Protein AF-A0A2E2WP51-F1 (afdb_monomer_lite)

Radius of gyration: 10.05 Å; chains: 1; bounding box: 25×21×22 Å

Secondary structure (DSSP, 8-state):
--TT--GGG-TT--HHHHHHHHHH--SSHHHHTTSTT--HHHHHHHHHHHHHTT---

pLDDT: mean 90.18, std 9.21, range [50.53, 96.12]

Foldseek 3Di:
DDQPDQLVPQPPDDPVLNVQCVVVVDPDLVRSPPRPPDDPVNSVSVVVVCVVVVVDD

Structure (mmCIF, N/CA/C/O backbone):
data_AF-A0A2E2WP51-F1
#
_entry.id   AF-A0A2E2WP51-F1
#
loop_
_atom_site.group_PDB
_atom_site.id
_atom_site.type_symbol
_atom_site.label_atom_id
_atom_site.label_alt_id
_atom_site.label_comp_id
_atom_site.label_asym_id
_atom_site.label_entity_id
_atom_site.label_seq_id
_atom_site.pdbx_PDB_ins_code
_atom_site.Cartn_x
_atom_site.Cartn_y
_atom_site.Cartn_z
_atom_site.occupancy
_atom_site.B_iso_or_equiv
_atom_site.auth_seq_id
_atom_site.auth_comp_id
_atom_site.auth_asym_id
_atom_site.auth_atom_id
_atom_site.pdbx_PDB_model_num
ATOM 1 N N . MET A 1 1 ? 5.071 2.437 -9.944 1.00 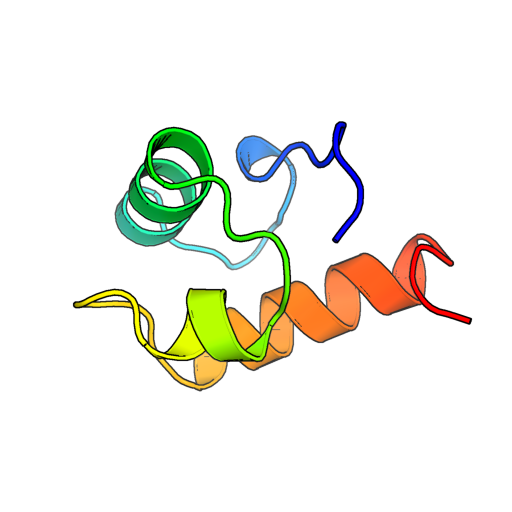75.69 1 MET A N 1
ATOM 2 C CA . MET A 1 1 ? 4.558 1.230 -9.263 1.00 75.69 1 MET A CA 1
ATOM 3 C C . MET A 1 1 ? 4.191 0.239 -10.350 1.00 75.69 1 MET A C 1
ATOM 5 O O . MET A 1 1 ? 3.723 0.706 -11.381 1.00 75.69 1 MET A O 1
ATOM 9 N N . PRO A 1 2 ? 4.414 -1.070 -10.190 1.00 79.88 2 PRO A N 1
ATOM 10 C CA . PRO A 1 2 ? 4.063 -2.026 -11.234 1.00 79.88 2 PRO A CA 1
ATOM 11 C C . PRO A 1 2 ? 2.554 -2.059 -11.454 1.00 79.88 2 PRO A C 1
ATOM 13 O O . PRO A 1 2 ? 1.803 -2.219 -10.492 1.00 79.88 2 PRO A O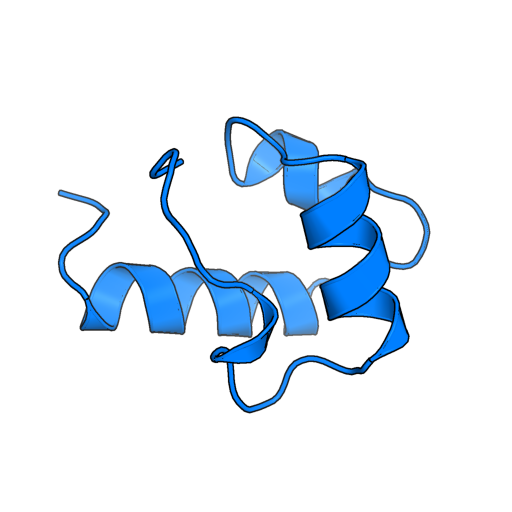 1
ATOM 16 N N . GLU A 1 3 ? 2.118 -1.944 -12.705 1.00 77.06 3 GLU A N 1
ATOM 17 C CA . GLU A 1 3 ? 0.689 -1.922 -13.036 1.00 77.06 3 GLU A CA 1
ATOM 18 C C . GLU A 1 3 ? -0.001 -3.224 -12.619 1.00 77.06 3 GLU A C 1
ATOM 20 O O . GLU A 1 3 ? -1.112 -3.195 -12.104 1.00 77.06 3 GLU A O 1
ATOM 25 N N . ASN A 1 4 ? 0.698 -4.357 -12.708 1.00 83.44 4 ASN A N 1
ATOM 26 C CA . ASN A 1 4 ? 0.159 -5.687 -12.407 1.00 83.44 4 ASN A CA 1
ATOM 27 C C . ASN A 1 4 ? 0.476 -6.174 -10.985 1.00 83.44 4 ASN A C 1
ATOM 29 O O . ASN A 1 4 ? 0.620 -7.375 -10.754 1.00 83.44 4 ASN A O 1
ATOM 33 N N . ILE A 1 5 ? 0.651 -5.261 -10.025 1.00 88.44 5 ILE A N 1
ATOM 34 C CA . ILE A 1 5 ? 0.863 -5.671 -8.638 1.00 88.44 5 ILE A CA 1
ATOM 35 C C . ILE A 1 5 ? -0.424 -6.270 -8.057 1.00 88.44 5 ILE A C 1
ATOM 37 O O . ILE A 1 5 ? -1.489 -5.656 -8.077 1.00 88.44 5 ILE A O 1
ATOM 41 N N . ASP A 1 6 ? -0.314 -7.478 -7.516 1.00 90.31 6 ASP A N 1
ATOM 42 C CA . ASP A 1 6 ? -1.396 -8.109 -6.774 1.00 90.31 6 ASP A CA 1
ATOM 43 C C . ASP A 1 6 ? -1.249 -7.778 -5.283 1.00 90.31 6 ASP A C 1
ATOM 45 O O . ASP A 1 6 ? -0.479 -8.415 -4.555 1.00 90.31 6 ASP A O 1
ATOM 49 N N . TYR A 1 7 ? -1.981 -6.757 -4.823 1.00 92.38 7 TYR A N 1
ATOM 50 C CA . TYR A 1 7 ? -1.988 -6.358 -3.413 1.00 92.38 7 TYR A CA 1
ATOM 51 C C . TYR A 1 7 ? -2.552 -7.455 -2.500 1.00 92.38 7 TYR A C 1
ATOM 53 O O . TYR A 1 7 ? -2.195 -7.507 -1.321 1.00 92.38 7 TYR A O 1
ATOM 61 N N . SER A 1 8 ? -3.383 -8.363 -3.028 1.00 90.88 8 SER A N 1
ATOM 62 C CA . SER A 1 8 ? -3.957 -9.467 -2.254 1.00 90.88 8 SER A CA 1
ATOM 63 C C . SER A 1 8 ? -2.896 -10.487 -1.828 1.00 90.88 8 SER A C 1
ATOM 65 O O . SER A 1 8 ? -2.971 -11.037 -0.726 1.00 90.88 8 SER A O 1
ATOM 67 N N . ALA A 1 9 ? -1.848 -10.646 -2.642 1.00 90.31 9 ALA A N 1
ATOM 68 C CA . ALA A 1 9 ? -0.715 -11.529 -2.385 1.00 90.31 9 ALA A CA 1
ATOM 69 C C . ALA A 1 9 ? 0.307 -10.960 -1.378 1.00 90.31 9 ALA A C 1
ATOM 71 O O . ALA A 1 9 ? 1.273 -11.645 -1.014 1.00 90.31 9 ALA A O 1
ATOM 72 N N . ILE A 1 10 ? 0.136 -9.716 -0.913 1.00 92.12 10 ILE A N 1
ATOM 73 C CA . ILE A 1 10 ? 1.063 -9.087 0.032 1.00 92.12 10 ILE A CA 1
ATOM 74 C C . ILE A 1 10 ? 0.714 -9.510 1.462 1.00 92.12 10 ILE A C 1
ATOM 76 O O . ILE A 1 10 ? -0.145 -8.937 2.139 1.00 92.12 10 ILE A O 1
ATOM 80 N N . LYS A 1 11 ? 1.435 -10.526 1.943 1.00 92.19 11 LYS A N 1
ATOM 81 C CA . LYS A 1 11 ? 1.371 -10.969 3.340 1.00 92.19 11 LYS A CA 1
ATOM 82 C C . LYS A 1 11 ? 1.745 -9.821 4.287 1.00 92.19 11 LYS A C 1
ATOM 84 O O . LYS A 1 11 ? 2.679 -9.073 4.017 1.00 92.19 11 LYS A O 1
ATOM 89 N N . GLY A 1 12 ? 1.026 -9.712 5.403 1.00 92.62 12 GLY A N 1
ATOM 90 C CA . GLY A 1 12 ? 1.238 -8.675 6.420 1.00 92.62 12 GLY A CA 1
ATOM 91 C C . GLY A 1 12 ? 0.411 -7.400 6.225 1.00 92.62 12 GLY A C 1
ATOM 92 O O . GLY A 1 12 ? 0.244 -6.653 7.183 1.00 92.62 12 GLY A O 1
ATOM 93 N N . LEU A 1 13 ? -0.169 -7.163 5.042 1.00 95.00 13 LEU A N 1
ATOM 94 C CA . LEU A 1 13 ? -1.176 -6.109 4.883 1.00 95.00 13 LEU A CA 1
ATOM 95 C C . LEU A 1 13 ? -2.532 -6.585 5.408 1.00 95.00 13 LEU A C 1
ATOM 97 O O . LEU A 1 13 ? -2.915 -7.734 5.160 1.00 95.00 13 LEU A O 1
ATOM 101 N N . SER A 1 14 ? -3.257 -5.694 6.086 1.00 95.56 14 SER A N 1
ATOM 102 C CA . SER A 1 14 ? -4.650 -5.925 6.477 1.00 95.56 14 SER A CA 1
ATOM 103 C C . SER A 1 14 ? -5.572 -5.913 5.255 1.00 95.56 14 SER A C 1
ATOM 105 O O . SER A 1 14 ? -5.226 -5.365 4.205 1.00 95.56 14 SER A O 1
ATOM 107 N N . ASN A 1 15 ? -6.764 -6.495 5.392 1.00 95.25 15 ASN A N 1
ATOM 108 C CA . ASN A 1 15 ? -7.752 -6.518 4.310 1.00 95.25 15 ASN A CA 1
ATOM 109 C C . ASN A 1 15 ? -8.163 -5.104 3.878 1.00 95.25 15 ASN A C 1
ATOM 111 O O . ASN A 1 15 ? -8.221 -4.835 2.685 1.00 95.25 15 ASN A O 1
ATOM 115 N N . GLU A 1 16 ? -8.342 -4.185 4.829 1.00 94.88 16 GLU A N 1
ATOM 116 C CA . GLU A 1 16 ? -8.669 -2.783 4.545 1.00 94.88 16 GLU A CA 1
ATOM 117 C C . GLU A 1 16 ? -7.574 -2.096 3.716 1.00 94.88 16 GLU A C 1
ATOM 119 O O . GLU A 1 16 ? -7.855 -1.424 2.726 1.00 94.88 16 GLU A O 1
ATOM 124 N N . VAL A 1 17 ? -6.305 -2.304 4.077 1.00 95.94 17 VAL A N 1
ATOM 125 C CA . VAL A 1 17 ? -5.170 -1.744 3.336 1.00 95.94 17 VAL A CA 1
ATOM 126 C C . VAL A 1 17 ? -5.105 -2.321 1.921 1.00 95.94 17 VAL A C 1
ATOM 128 O O . VAL A 1 17 ? -4.916 -1.574 0.963 1.00 95.94 17 VAL A O 1
ATOM 131 N N . ARG A 1 18 ? -5.282 -3.641 1.770 1.00 95.50 18 ARG A N 1
ATOM 132 C CA . ARG A 1 18 ? -5.302 -4.298 0.453 1.00 95.50 18 ARG A CA 1
ATOM 133 C C . ARG A 1 18 ? -6.435 -3.770 -0.415 1.00 95.50 18 ARG A C 1
ATOM 135 O O . ARG A 1 18 ? -6.203 -3.502 -1.590 1.00 95.50 18 ARG A O 1
ATOM 142 N N . GLN A 1 19 ? -7.621 -3.599 0.162 1.00 95.50 19 GLN A N 1
ATOM 143 C CA . GLN A 1 19 ? -8.784 -3.050 -0.521 1.00 95.50 19 GLN A CA 1
ATOM 144 C C . GLN A 1 19 ? -8.501 -1.627 -1.009 1.00 95.50 19 GLN A C 1
ATOM 146 O O . GLN A 1 19 ? -8.556 -1.382 -2.208 1.00 95.50 19 GLN A O 1
ATOM 151 N N . LYS A 1 20 ? -8.065 -0.728 -0.119 1.00 95.44 20 LYS A N 1
ATOM 152 C CA . LYS A 1 20 ? -7.741 0.663 -0.475 1.00 95.44 20 LYS A CA 1
ATOM 153 C C . LYS A 1 20 ? -6.675 0.763 -1.564 1.00 95.44 20 LYS A C 1
ATOM 155 O O . LYS A 1 20 ? -6.815 1.549 -2.495 1.00 95.44 20 LYS A O 1
ATOM 160 N N . LEU A 1 21 ? -5.612 -0.040 -1.477 1.00 94.69 21 LEU A N 1
ATOM 161 C CA . LEU A 1 21 ? -4.566 -0.071 -2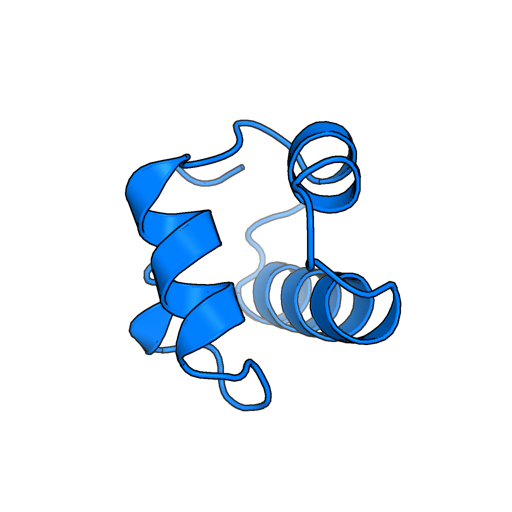.504 1.00 94.69 21 LEU A CA 1
ATOM 162 C C . LEU A 1 21 ? -5.082 -0.616 -3.842 1.00 94.69 21 LEU A C 1
ATOM 164 O O . LEU A 1 21 ? -4.679 -0.112 -4.887 1.00 94.69 21 LEU A O 1
ATOM 168 N N . SER A 1 22 ? -5.975 -1.608 -3.815 1.00 94.06 22 SER A N 1
ATOM 169 C CA . SER A 1 22 ? -6.563 -2.202 -5.024 1.00 94.06 22 SER A CA 1
ATOM 170 C C . SER A 1 22 ? -7.586 -1.284 -5.693 1.00 94.06 22 SER A C 1
ATOM 172 O O . SER A 1 22 ? -7.657 -1.262 -6.916 1.00 94.06 22 SER A O 1
ATOM 174 N N . GLU A 1 23 ? -8.342 -0.513 -4.912 1.00 94.25 23 GLU A N 1
ATOM 175 C CA . GLU A 1 23 ? -9.312 0.470 -5.408 1.00 94.25 23 GLU A CA 1
ATOM 176 C C . GLU A 1 23 ? -8.615 1.713 -5.973 1.00 94.25 23 GLU A C 1
ATOM 178 O O . GLU A 1 23 ? -8.932 2.162 -7.070 1.00 94.25 23 GLU A O 1
ATOM 183 N N . ILE A 1 24 ? -7.634 2.259 -5.246 1.00 94.50 24 ILE A N 1
ATOM 184 C CA . ILE A 1 24 ? -6.977 3.525 -5.607 1.00 94.50 24 ILE A CA 1
ATOM 185 C C . ILE A 1 24 ? -5.853 3.316 -6.629 1.00 94.50 24 ILE A C 1
ATOM 187 O O . ILE A 1 24 ? -5.562 4.217 -7.411 1.00 94.50 24 ILE A O 1
ATOM 191 N N . ARG A 1 25 ? -5.199 2.147 -6.608 1.00 93.25 25 ARG A N 1
ATOM 192 C CA . ARG A 1 25 ? -4.056 1.774 -7.466 1.00 93.25 25 ARG A CA 1
ATOM 193 C C . ARG A 1 25 ? -3.003 2.888 -7.583 1.00 93.25 25 ARG A C 1
ATOM 195 O O . ARG A 1 25 ? -2.781 3.431 -8.665 1.00 93.25 25 ARG A O 1
ATOM 202 N N . PRO A 1 26 ? -2.329 3.247 -6.475 1.00 93.31 26 PRO A N 1
ATOM 203 C CA . PRO A 1 26 ? -1.375 4.347 -6.473 1.00 93.31 26 PRO A CA 1
ATOM 204 C C . PRO A 1 26 ? -0.198 4.096 -7.425 1.00 93.31 26 PRO A C 1
ATOM 206 O O . PRO A 1 26 ? 0.434 3.037 -7.410 1.00 93.31 26 PRO A O 1
ATOM 209 N N . THR A 1 27 ? 0.162 5.115 -8.206 1.00 92.19 27 THR A N 1
ATOM 210 C CA . THR A 1 27 ? 1.235 5.033 -9.215 1.00 92.19 27 THR A CA 1
ATOM 211 C C . THR A 1 27 ? 2.639 5.046 -8.607 1.00 92.19 27 THR A C 1
ATOM 213 O O . THR A 1 27 ? 3.610 4.650 -9.258 1.00 92.19 27 THR A O 1
ATOM 216 N N . ASN A 1 28 ? 2.774 5.446 -7.340 1.00 91.56 28 ASN A N 1
ATOM 217 C CA . ASN A 1 28 ? 4.024 5.420 -6.584 1.00 91.56 28 ASN A CA 1
ATOM 218 C C . ASN A 1 28 ? 3.777 5.305 -5.066 1.00 91.56 28 ASN A C 1
ATOM 220 O O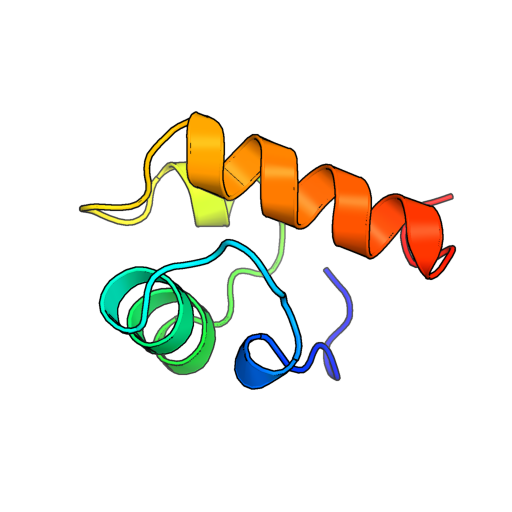 . ASN A 1 28 ? 2.650 5.425 -4.582 1.00 91.56 28 ASN A O 1
ATOM 224 N N . ILE A 1 29 ? 4.854 5.083 -4.309 1.00 92.69 29 ILE A N 1
ATOM 225 C CA . ILE A 1 29 ? 4.806 4.913 -2.849 1.00 92.69 29 ILE A CA 1
ATOM 226 C C . ILE A 1 29 ? 4.354 6.186 -2.127 1.00 92.69 29 ILE A C 1
ATOM 228 O O . ILE A 1 29 ? 3.611 6.092 -1.155 1.00 92.69 29 ILE A O 1
ATOM 232 N N . GLY A 1 30 ? 4.752 7.365 -2.610 1.00 94.12 30 GLY A N 1
ATOM 233 C CA . GLY A 1 30 ? 4.358 8.642 -2.008 1.00 94.12 30 GLY A CA 1
ATOM 234 C C . GLY A 1 30 ? 2.854 8.909 -2.107 1.00 94.12 30 GLY A C 1
ATOM 235 O O . GLY A 1 30 ? 2.266 9.501 -1.206 1.00 94.12 30 GLY A O 1
ATOM 236 N N . MET A 1 31 ? 2.211 8.435 -3.175 1.00 94.94 31 MET A N 1
ATOM 237 C CA . MET A 1 31 ? 0.755 8.439 -3.292 1.00 94.94 31 MET A CA 1
ATOM 238 C C . MET A 1 31 ? 0.140 7.420 -2.331 1.00 94.94 31 MET A C 1
ATOM 240 O O . MET A 1 31 ? -0.774 7.767 -1.588 1.00 94.94 31 MET A O 1
AT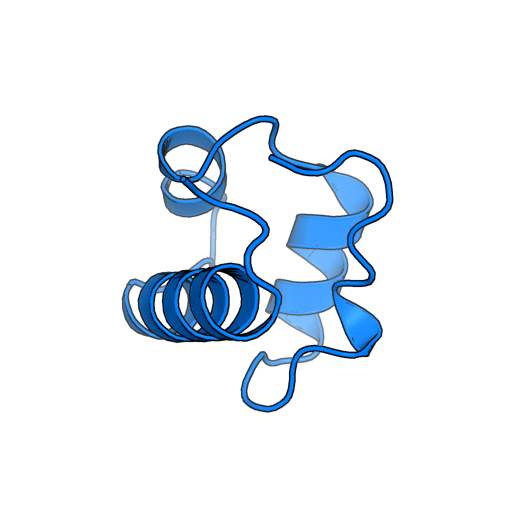OM 244 N N . ALA A 1 32 ? 0.678 6.195 -2.284 1.00 95.31 32 ALA A N 1
ATOM 245 C CA . ALA A 1 32 ? 0.197 5.153 -1.377 1.00 95.31 32 ALA A CA 1
ATOM 246 C C . ALA A 1 32 ? 0.231 5.599 0.096 1.00 95.31 32 ALA A C 1
ATOM 248 O O . ALA A 1 32 ? -0.716 5.343 0.834 1.00 95.31 32 ALA A O 1
ATOM 249 N N . SER A 1 33 ? 1.278 6.315 0.520 1.00 95.94 33 SER A N 1
ATOM 250 C CA . SER A 1 33 ? 1.428 6.792 1.901 1.00 95.94 33 SER A CA 1
ATOM 251 C C . SER A 1 33 ? 0.461 7.911 2.288 1.00 95.94 33 SER A C 1
ATOM 253 O O . SER A 1 33 ? 0.323 8.202 3.470 1.00 95.94 33 SER A O 1
ATOM 255 N N . ARG A 1 34 ? -0.179 8.571 1.314 1.00 95.94 34 ARG A N 1
ATOM 256 C CA . ARG A 1 34 ? -1.165 9.639 1.549 1.00 95.94 34 ARG A CA 1
ATOM 257 C C . ARG A 1 34 ? -2.606 9.129 1.574 1.00 95.94 34 ARG A C 1
ATOM 259 O O . ARG A 1 34 ? -3.509 9.896 1.893 1.00 95.94 34 ARG A O 1
ATOM 266 N N . ILE A 1 35 ? -2.836 7.862 1.234 1.00 96.06 35 ILE A N 1
ATOM 267 C CA . ILE A 1 35 ? -4.168 7.258 1.291 1.00 96.06 35 ILE A CA 1
ATOM 268 C C . ILE A 1 35 ? -4.606 7.160 2.757 1.00 96.06 35 ILE A C 1
ATOM 270 O O . ILE A 1 35 ? -3.890 6.620 3.602 1.00 96.06 35 ILE A O 1
ATOM 274 N N . SER A 1 36 ? -5.809 7.652 3.053 1.00 94.94 36 SER A N 1
ATOM 275 C CA . SER A 1 36 ? -6.368 7.624 4.406 1.00 94.94 36 SER A CA 1
ATOM 276 C C . SER A 1 36 ? -6.450 6.197 4.958 1.00 94.94 36 SER A C 1
ATOM 278 O O . SER A 1 36 ? -6.986 5.290 4.319 1.00 94.94 36 SER A O 1
ATOM 280 N N . GLY A 1 37 ? -5.925 5.988 6.166 1.00 92.62 37 GLY A N 1
ATOM 281 C CA . GLY A 1 37 ? -5.870 4.679 6.824 1.00 92.62 37 GLY A CA 1
ATOM 282 C C . GLY A 1 37 ? -4.750 3.753 6.335 1.00 92.62 37 GLY A C 1
ATOM 283 O O . GLY A 1 37 ? -4.651 2.629 6.820 1.00 92.62 37 GLY A O 1
ATOM 284 N N . ILE A 1 38 ? -3.874 4.201 5.428 1.00 96.12 38 ILE A N 1
ATOM 285 C CA . ILE A 1 38 ? -2.582 3.540 5.219 1.00 96.12 38 ILE A CA 1
ATOM 286 C C . ILE A 1 38 ? -1.619 3.993 6.318 1.00 96.12 38 ILE A C 1
ATOM 288 O O . ILE A 1 38 ? -1.405 5.183 6.534 1.00 96.12 38 ILE A O 1
ATOM 292 N N . THR A 1 39 ? -1.018 3.031 7.015 1.00 95.75 39 THR A N 1
ATOM 293 C CA . THR A 1 39 ? -0.043 3.296 8.078 1.00 95.75 39 THR A CA 1
ATOM 294 C C . THR A 1 39 ? 1.394 3.229 7.548 1.00 95.75 39 THR A C 1
ATOM 296 O O . THR A 1 39 ? 1.659 2.532 6.563 1.00 95.75 39 THR A O 1
ATOM 299 N N . PRO A 1 40 ? 2.369 3.864 8.227 1.00 95.50 40 PRO A N 1
ATOM 300 C CA . PRO A 1 40 ? 3.784 3.713 7.878 1.00 95.50 40 PRO A CA 1
ATOM 301 C C . PRO A 1 40 ? 4.250 2.247 7.854 1.00 95.50 40 PRO A C 1
ATOM 303 O O . PRO A 1 40 ? 5.031 1.860 6.989 1.00 95.50 40 PRO A O 1
ATOM 306 N N . ALA A 1 41 ? 3.717 1.399 8.742 1.00 96.06 41 ALA A N 1
ATOM 307 C CA . ALA A 1 41 ? 4.021 -0.032 8.765 1.00 96.06 41 ALA A CA 1
ATOM 308 C C . ALA A 1 41 ? 3.565 -0.754 7.483 1.00 96.06 41 ALA A C 1
ATOM 310 O O . ALA A 1 41 ? 4.311 -1.563 6.930 1.00 96.06 41 ALA A O 1
ATOM 311 N N . ALA A 1 42 ? 2.375 -0.429 6.968 1.00 96.12 42 ALA A N 1
ATOM 312 C CA . ALA A 1 42 ? 1.887 -0.970 5.701 1.00 96.12 42 ALA A CA 1
ATOM 313 C C . ALA A 1 42 ? 2.780 -0.562 4.518 1.00 96.12 42 ALA A C 1
ATOM 315 O O . ALA A 1 42 ? 3.070 -1.386 3.649 1.00 96.12 42 ALA A O 1
ATOM 316 N N . ILE A 1 43 ? 3.269 0.682 4.509 1.00 96.06 43 ILE A N 1
ATOM 317 C CA . ILE A 1 43 ? 4.217 1.160 3.494 1.00 96.06 43 ILE A CA 1
ATOM 318 C C . ILE A 1 43 ? 5.536 0.388 3.558 1.00 96.06 43 ILE A C 1
ATOM 320 O O . ILE A 1 43 ? 6.029 -0.048 2.518 1.00 96.06 43 ILE A O 1
ATOM 324 N N . SER A 1 44 ? 6.075 0.143 4.753 1.00 96.00 44 SER A N 1
ATOM 325 C CA . SER A 1 44 ? 7.282 -0.675 4.919 1.00 96.00 44 SER A CA 1
ATOM 326 C C . SER A 1 44 ? 7.102 -2.090 4.360 1.00 96.00 44 SER A C 1
ATOM 328 O O . SER A 1 44 ? 7.961 -2.577 3.627 1.00 96.00 44 SER A O 1
ATOM 330 N N . ILE A 1 45 ? 5.964 -2.738 4.636 1.00 95.19 45 ILE A N 1
ATOM 331 C CA . ILE A 1 45 ? 5.644 -4.075 4.103 1.00 95.19 45 ILE A CA 1
ATOM 332 C C . ILE A 1 45 ? 5.561 -4.048 2.572 1.00 95.19 45 ILE A C 1
ATOM 334 O O . ILE A 1 45 ? 6.126 -4.917 1.903 1.00 95.19 45 ILE A O 1
ATOM 338 N N . LEU A 1 46 ? 4.892 -3.039 2.012 1.00 93.31 46 LEU A N 1
ATOM 339 C CA . LEU A 1 46 ? 4.770 -2.851 0.569 1.00 93.31 46 LEU A CA 1
ATOM 340 C C . LEU A 1 46 ? 6.145 -2.672 -0.095 1.00 93.31 46 LEU A C 1
ATOM 342 O O . LEU A 1 46 ? 6.436 -3.338 -1.088 1.00 93.31 46 LEU A O 1
ATOM 346 N N . LEU A 1 47 ? 7.019 -1.842 0.481 1.00 93.06 47 LEU A N 1
ATOM 347 C CA . LEU A 1 47 ? 8.390 -1.629 0.005 1.00 93.06 47 LEU A CA 1
ATOM 348 C C . LEU A 1 47 ? 9.224 -2.916 0.036 1.00 93.06 47 LEU A C 1
ATOM 350 O O . LEU A 1 47 ? 9.903 -3.233 -0.942 1.00 93.06 47 LEU A O 1
ATOM 354 N N . ILE A 1 48 ? 9.144 -3.690 1.122 1.00 92.69 48 ILE A N 1
ATOM 355 C CA . ILE A 1 48 ? 9.829 -4.987 1.236 1.00 92.69 48 ILE A CA 1
ATOM 356 C C . ILE A 1 48 ? 9.329 -5.954 0.157 1.00 92.69 48 ILE A C 1
ATOM 358 O O . ILE A 1 48 ? 10.137 -6.624 -0.490 1.00 92.69 48 ILE A O 1
ATOM 362 N N . HIS A 1 49 ? 8.013 -6.018 -0.066 1.00 91.38 49 HIS A N 1
ATOM 363 C CA . HIS A 1 49 ? 7.420 -6.893 -1.078 1.00 91.38 49 HIS A CA 1
ATOM 364 C C . HIS A 1 49 ? 7.907 -6.551 -2.489 1.00 91.38 49 HIS A C 1
ATOM 366 O O . HIS A 1 49 ? 8.324 -7.434 -3.240 1.00 91.38 49 HIS A O 1
ATOM 372 N N . LEU A 1 50 ? 7.889 -5.265 -2.830 1.00 88.75 50 LEU A N 1
ATOM 373 C CA . LEU A 1 50 ? 8.356 -4.759 -4.115 1.00 88.75 50 LEU A CA 1
ATOM 374 C C . LEU A 1 50 ? 9.844 -5.029 -4.343 1.00 88.75 50 LEU A C 1
ATOM 376 O O . LEU A 1 50 ? 10.223 -5.501 -5.414 1.00 88.75 50 LEU A O 1
ATOM 380 N N . LYS A 1 51 ? 10.679 -4.787 -3.324 1.00 88.00 51 LYS A N 1
ATOM 381 C CA . LYS A 1 51 ? 12.117 -5.071 -3.381 1.00 88.00 51 LYS A CA 1
ATOM 382 C C . LYS A 1 51 ? 12.375 -6.566 -3.575 1.00 88.00 51 LYS A C 1
ATOM 384 O O . LYS A 1 51 ? 13.204 -6.942 -4.396 1.00 88.00 51 LYS A O 1
ATOM 389 N N . LYS A 1 52 ? 11.632 -7.430 -2.872 1.00 86.62 52 LYS A N 1
ATOM 390 C CA . LYS A 1 52 ? 11.751 -8.892 -2.997 1.00 86.62 52 LYS A CA 1
ATOM 391 C C . LYS A 1 52 ? 11.405 -9.394 -4.401 1.00 86.62 52 LYS A C 1
ATOM 393 O O . LYS A 1 52 ? 12.031 -10.338 -4.868 1.00 86.62 52 LYS A O 1
ATOM 398 N N . ARG A 1 53 ? 10.426 -8.779 -5.069 1.00 81.50 53 ARG A N 1
ATOM 399 C CA . ARG A 1 53 ? 10.056 -9.116 -6.454 1.00 81.50 53 ARG A CA 1
ATOM 400 C C . ARG A 1 53 ? 10.924 -8.422 -7.518 1.00 81.50 53 ARG A C 1
ATOM 402 O O . ARG A 1 53 ? 10.590 -8.528 -8.689 1.00 81.50 53 ARG A O 1
ATOM 409 N N . GLN A 1 54 ? 11.996 -7.714 -7.134 1.00 74.44 54 GLN A N 1
ATOM 410 C CA . GLN A 1 54 ? 12.823 -6.894 -8.040 1.00 74.44 54 GLN A CA 1
ATOM 411 C C . GLN A 1 54 ? 12.005 -5.873 -8.857 1.00 74.44 54 GLN A C 1
ATOM 413 O O . GLN A 1 54 ? 12.364 -5.500 -9.966 1.00 74.44 54 GLN A O 1
ATOM 418 N N . MET A 1 55 ? 10.883 -5.404 -8.305 1.00 64.88 55 MET A N 1
ATOM 419 C CA . MET A 1 55 ? 9.958 -4.478 -8.974 1.00 64.88 55 MET A CA 1
ATOM 420 C C . MET A 1 55 ? 10.353 -3.000 -8.815 1.00 64.88 55 MET A C 1
ATOM 422 O O . MET A 1 55 ? 9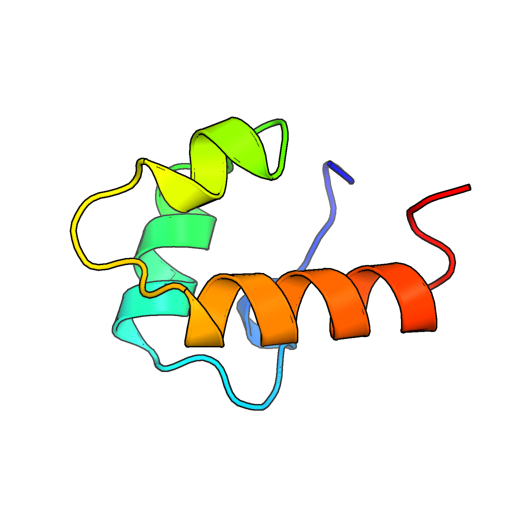.614 -2.105 -9.226 1.00 64.88 55 MET A O 1
ATOM 426 N N . ILE A 1 56 ? 11.490 -2.754 -8.171 1.00 59.75 56 ILE A N 1
ATOM 427 C CA . ILE A 1 56 ? 12.133 -1.454 -7.992 1.00 59.75 56 ILE A CA 1
ATOM 428 C C . ILE A 1 56 ? 13.624 -1.704 -8.191 1.00 59.75 56 ILE A C 1
ATOM 430 O O . ILE A 1 56 ? 14.214 -2.474 -7.426 1.00 59.75 56 ILE A O 1
ATOM 434 N N . ALA A 1 57 ? 14.178 -1.093 -9.233 1.00 50.53 57 ALA A N 1
ATOM 435 C CA . ALA A 1 57 ? 15.604 -0.956 -9.492 1.00 50.53 57 ALA A CA 1
ATOM 436 C C . ALA A 1 57 ? 15.946 0.533 -9.405 1.00 50.53 57 ALA A C 1
ATOM 438 O O . ALA A 1 57 ? 15.104 1.339 -9.872 1.00 50.53 57 ALA A O 1
#

Sequence (57 aa):
MPENIDYSAIKGLSNEVRQKLSEIRPTNIGMASRISGITPAAISILLIHLKKRQMIA